Protein AF-A0A3C0Z2N9-F1 (afdb_monomer)

Foldseek 3Di:
DDDDDFDFCDLLNLLQVLCVVVVHDPVVSVVLSVQFDPDDPDALVNSCVVRVVNVVCCVVDPVSVVSSVSSNVRGGDTD

Sequence (79 aa):
AQIITFGTLGAKAAVRDVGRALAMSYGDVDRVAKMIPFKLNITLGEALTTSPELKETYEAEADVKTLIDTAQGLEGLTR

Mean predicted aligned error: 6.48 Å

Structure (mmCIF, N/CA/C/O backbone):
data_AF-A0A3C0Z2N9-F1
#
_entry.id   AF-A0A3C0Z2N9-F1
#
loop_
_atom_site.group_PDB
_atom_site.id
_atom_site.type_symbol
_atom_site.label_atom_id
_atom_site.label_alt_id
_atom_site.label_comp_id
_atom_site.label_asym_id
_atom_site.label_entity_id
_atom_site.label_seq_id
_atom_site.pdbx_PDB_ins_code
_atom_site.Cartn_x
_atom_site.Cartn_y
_atom_site.Cartn_z
_atom_site.occupancy
_atom_site.B_iso_or_equiv
_atom_site.auth_seq_id
_atom_site.auth_comp_id
_atom_site.auth_asym_id
_atom_site.auth_atom_id
_atom_site.pdbx_PDB_model_num
ATOM 1 N N . ALA A 1 1 ? 34.247 5.228 -6.135 1.00 46.19 1 ALA A N 1
ATOM 2 C CA . ALA A 1 1 ? 33.213 4.178 -6.187 1.00 46.19 1 ALA A CA 1
ATOM 3 C C . ALA A 1 1 ? 31.855 4.853 -6.056 1.00 46.19 1 ALA A C 1
ATOM 5 O O . ALA A 1 1 ? 31.670 5.591 -5.097 1.00 46.19 1 ALA A O 1
ATOM 6 N N . GLN A 1 2 ? 30.960 4.692 -7.030 1.00 55.22 2 GLN A N 1
ATOM 7 C CA . GLN A 1 2 ? 29.572 5.138 -6.892 1.00 55.22 2 GLN A CA 1
ATOM 8 C C . GLN A 1 2 ? 28.766 3.961 -6.345 1.00 55.22 2 GLN A C 1
ATOM 10 O O . GLN A 1 2 ? 28.792 2.876 -6.922 1.00 55.22 2 GLN A O 1
ATOM 15 N N . ILE A 1 3 ? 28.135 4.155 -5.189 1.00 59.84 3 ILE A N 1
ATOM 16 C CA . ILE A 1 3 ? 27.270 3.153 -4.567 1.00 59.84 3 ILE A CA 1
ATOM 17 C C . ILE A 1 3 ? 25.897 3.308 -5.215 1.00 59.84 3 ILE A C 1
ATOM 19 O O . ILE A 1 3 ? 25.264 4.352 -5.071 1.00 59.84 3 ILE A O 1
ATOM 23 N N . ILE A 1 4 ? 25.460 2.288 -5.949 1.00 54.12 4 ILE A N 1
ATOM 24 C CA . ILE A 1 4 ? 24.088 2.198 -6.446 1.00 54.12 4 ILE A CA 1
ATOM 25 C C . ILE A 1 4 ? 23.207 1.621 -5.332 1.00 54.12 4 ILE A C 1
ATOM 27 O O . ILE A 1 4 ? 23.539 0.594 -4.743 1.00 54.12 4 ILE A O 1
ATOM 31 N N . THR A 1 5 ? 22.104 2.293 -5.006 1.00 60.12 5 THR A N 1
ATOM 32 C CA . THR A 1 5 ? 21.100 1.784 -4.064 1.00 60.12 5 THR A CA 1
ATOM 33 C C . THR A 1 5 ? 19.933 1.206 -4.848 1.00 60.12 5 THR A C 1
ATOM 35 O O . THR A 1 5 ? 19.299 1.929 -5.614 1.00 60.12 5 THR A O 1
ATOM 38 N N . PHE A 1 6 ? 19.627 -0.072 -4.641 1.00 58.75 6 PHE A N 1
ATOM 39 C CA . PHE A 1 6 ? 18.390 -0.669 -5.137 1.00 58.75 6 PHE A CA 1
ATOM 40 C C . PHE A 1 6 ? 17.259 -0.285 -4.182 1.00 58.75 6 PHE A C 1
ATOM 42 O O . PHE A 1 6 ? 17.290 -0.639 -3.003 1.00 58.75 6 PHE A O 1
ATOM 49 N N . GLY A 1 7 ? 16.296 0.495 -4.671 1.00 58.12 7 GLY A N 1
ATOM 50 C CA . GLY A 1 7 ? 15.083 0.807 -3.925 1.00 58.12 7 GLY A CA 1
ATOM 51 C C . GLY A 1 7 ? 14.081 -0.321 -4.120 1.00 58.12 7 GLY A C 1
ATOM 52 O O . GLY A 1 7 ? 13.615 -0.545 -5.231 1.00 58.12 7 GLY A O 1
ATOM 53 N N . THR A 1 8 ? 13.736 -1.045 -3.060 1.00 62.53 8 THR A N 1
ATOM 54 C CA . THR A 1 8 ? 12.604 -1.974 -3.121 1.00 62.53 8 THR A CA 1
ATOM 55 C C . THR A 1 8 ? 11.302 -1.188 -3.261 1.00 62.53 8 THR A C 1
ATOM 57 O O . THR A 1 8 ? 11.176 -0.056 -2.778 1.00 62.53 8 THR A O 1
ATOM 60 N N . LEU A 1 9 ? 10.319 -1.772 -3.948 1.00 65.81 9 LEU A N 1
ATOM 61 C CA . LEU A 1 9 ? 8.995 -1.179 -4.079 1.00 65.81 9 LEU A CA 1
ATOM 62 C C . LEU A 1 9 ? 8.329 -1.133 -2.691 1.00 65.81 9 LEU A C 1
ATOM 64 O O . LEU A 1 9 ? 7.801 -2.132 -2.214 1.00 65.81 9 LEU A O 1
ATOM 68 N N . GLY A 1 10 ? 8.392 0.015 -2.011 1.00 74.00 10 GLY A N 1
ATOM 69 C CA . GLY A 1 10 ? 7.742 0.183 -0.710 1.00 74.00 10 GLY A CA 1
ATOM 70 C C . GLY A 1 10 ? 6.216 0.089 -0.824 1.00 74.00 10 GLY A C 1
ATOM 71 O O 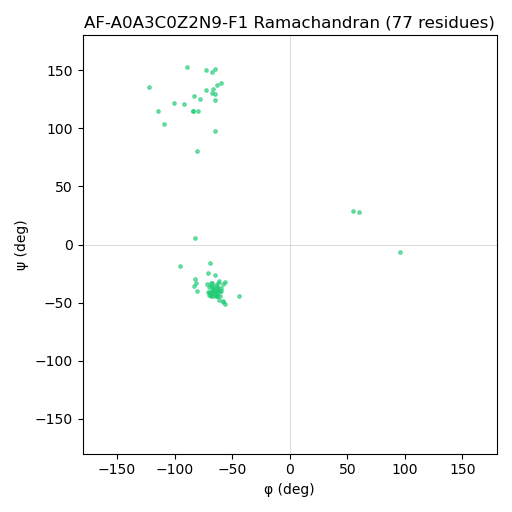. GLY A 1 10 ? 5.656 0.489 -1.846 1.00 74.00 10 GLY A O 1
ATOM 72 N N . ALA A 1 11 ? 5.537 -0.356 0.239 1.00 77.62 11 ALA A N 1
ATOM 73 C CA . ALA A 1 11 ? 4.083 -0.578 0.276 1.00 77.62 11 ALA A CA 1
ATOM 74 C C . ALA A 1 11 ? 3.253 0.558 -0.364 1.00 77.62 11 ALA A C 1
ATOM 76 O O . ALA A 1 11 ? 2.361 0.325 -1.177 1.00 77.62 11 ALA A O 1
ATOM 77 N N . LYS A 1 12 ? 3.589 1.825 -0.069 1.00 82.25 12 LYS A N 1
ATOM 78 C CA . LYS A 1 12 ? 2.894 2.996 -0.643 1.00 82.25 12 LYS A CA 1
ATOM 79 C C . LYS A 1 12 ? 3.132 3.175 -2.143 1.00 82.25 12 LYS A C 1
ATOM 81 O O . LYS A 1 12 ? 2.241 3.641 -2.849 1.00 82.25 12 LYS A O 1
ATOM 86 N N . ALA A 1 13 ? 4.331 2.854 -2.624 1.00 82.94 13 ALA A N 1
ATOM 87 C CA . ALA A 1 13 ? 4.652 2.914 -4.046 1.00 82.94 13 ALA A CA 1
ATOM 88 C C . ALA A 1 13 ? 3.934 1.791 -4.806 1.00 82.94 13 ALA A C 1
ATOM 90 O O . ALA A 1 13 ? 3.357 2.062 -5.856 1.00 82.94 13 ALA A O 1
ATOM 91 N N . ALA A 1 14 ? 3.883 0.584 -4.231 1.00 84.31 14 ALA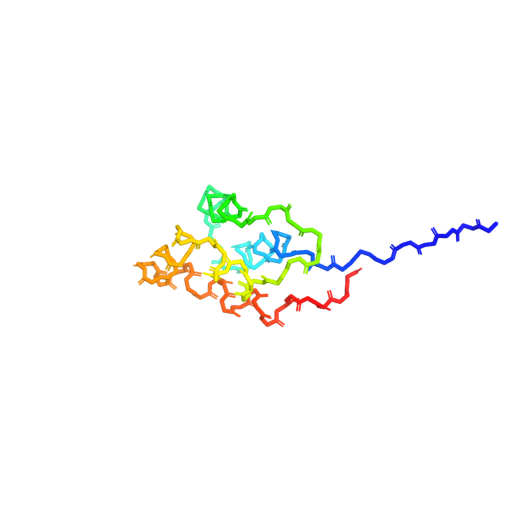 A N 1
ATOM 92 C CA . ALA A 1 14 ? 3.147 -0.552 -4.784 1.00 84.31 14 ALA A CA 1
ATOM 93 C C . ALA A 1 14 ? 1.656 -0.232 -4.958 1.00 84.31 14 ALA A C 1
ATOM 95 O O . ALA A 1 14 ? 1.117 -0.374 -6.052 1.00 84.31 14 ALA A O 1
ATOM 96 N N . VAL A 1 15 ? 1.016 0.314 -3.920 1.00 86.81 15 VAL A N 1
ATOM 97 C CA . VAL A 1 15 ? -0.394 0.738 -3.966 1.00 86.81 15 VAL A CA 1
ATOM 98 C C . VAL A 1 15 ? -0.651 1.795 -5.037 1.00 86.81 15 VAL A C 1
ATOM 100 O O . VAL A 1 15 ? -1.653 1.725 -5.746 1.00 86.81 15 VAL A O 1
ATOM 103 N N . ARG A 1 16 ? 0.264 2.754 -5.211 1.00 87.00 16 ARG A N 1
ATOM 104 C CA . ARG A 1 16 ? 0.141 3.786 -6.251 1.00 87.00 16 ARG A CA 1
ATOM 105 C C . ARG A 1 16 ? 0.309 3.229 -7.660 1.00 87.00 16 ARG A C 1
ATOM 107 O O . ARG A 1 16 ? -0.434 3.618 -8.559 1.00 87.00 16 ARG A O 1
ATOM 114 N N . ASP A 1 17 ? 1.272 2.336 -7.860 1.00 86.19 17 ASP A N 1
ATOM 115 C CA . ASP A 1 17 ? 1.517 1.722 -9.164 1.00 86.19 17 ASP A CA 1
ATOM 116 C C . ASP A 1 17 ? 0.379 0.777 -9.571 1.00 86.19 17 ASP A C 1
ATOM 118 O O . ASP A 1 17 ? -0.072 0.835 -10.716 1.00 86.19 17 ASP A O 1
ATOM 122 N N . VAL A 1 18 ? -0.146 -0.012 -8.632 1.00 86.94 18 VAL A N 1
ATOM 123 C CA . VAL A 1 18 ? -1.311 -0.877 -8.859 1.00 86.94 18 VAL A CA 1
ATOM 124 C C . VAL A 1 18 ? -2.583 -0.059 -9.058 1.00 86.94 18 VAL A C 1
ATOM 126 O O . VAL A 1 18 ? -3.322 -0.316 -10.002 1.00 86.94 18 VAL A O 1
ATOM 129 N N . GLY A 1 19 ? -2.820 0.975 -8.247 1.00 88.38 19 GLY A N 1
ATOM 130 C CA . GLY A 1 19 ? -3.976 1.855 -8.424 1.00 88.38 19 GLY A CA 1
ATOM 131 C C . GLY A 1 19 ? -3.993 2.543 -9.789 1.00 88.38 19 GLY A C 1
ATOM 132 O O . GLY A 1 19 ? -5.041 2.626 -10.427 1.00 88.38 19 GLY A O 1
ATOM 133 N N . ARG A 1 20 ? -2.819 2.941 -10.298 1.00 85.75 20 ARG A N 1
ATOM 134 C CA . ARG A 1 20 ? -2.682 3.441 -11.672 1.00 85.75 20 ARG A CA 1
ATOM 135 C C . ARG A 1 20 ? -2.990 2.358 -12.712 1.00 85.75 20 ARG A C 1
ATOM 137 O O . ARG A 1 20 ? -3.625 2.664 -13.716 1.00 85.75 20 ARG A O 1
ATOM 144 N N . ALA A 1 21 ? -2.549 1.119 -12.494 1.00 86.88 21 ALA A N 1
ATOM 145 C CA . ALA A 1 21 ? -2.809 -0.000 -13.404 1.00 86.88 21 ALA A CA 1
ATOM 146 C C . ALA A 1 21 ? -4.294 -0.404 -13.450 1.00 86.88 21 ALA A C 1
ATOM 148 O O . ALA A 1 21 ? -4.791 -0.773 -14.510 1.00 86.88 21 ALA A O 1
ATOM 149 N N . LEU A 1 22 ? -5.008 -0.275 -12.329 1.00 84.69 22 LEU A N 1
ATOM 150 C CA . LEU A 1 22 ? -6.446 -0.538 -12.208 1.00 84.69 22 LEU A CA 1
ATOM 151 C C . LEU A 1 22 ? -7.328 0.639 -12.666 1.00 84.69 22 LEU A C 1
ATOM 153 O O . LEU A 1 22 ? -8.544 0.580 -12.517 1.00 84.69 22 LEU A O 1
ATOM 157 N N . ALA A 1 23 ? -6.734 1.707 -13.214 1.00 85.56 23 ALA A N 1
ATOM 158 C CA . ALA A 1 23 ? -7.428 2.931 -13.624 1.00 85.56 23 ALA A CA 1
ATOM 159 C C . ALA A 1 23 ? -8.272 3.584 -12.506 1.00 85.56 23 ALA A C 1
ATOM 161 O O . ALA A 1 23 ? -9.259 4.267 -12.782 1.00 85.56 23 ALA A O 1
ATOM 162 N N . MET A 1 24 ? -7.871 3.405 -11.242 1.00 85.12 24 MET A N 1
ATOM 163 C CA . MET A 1 24 ? -8.518 4.056 -10.104 1.00 85.12 24 MET A CA 1
ATOM 164 C C . MET A 1 24 ? -8.178 5.548 -10.061 1.00 85.12 24 MET A C 1
ATOM 166 O O . MET A 1 24 ? -7.090 5.978 -10.460 1.00 85.12 24 MET A O 1
ATOM 170 N N . SER A 1 25 ? -9.098 6.352 -9.527 1.00 87.56 25 SER A N 1
ATOM 171 C CA . SER A 1 25 ? -8.862 7.782 -9.346 1.00 87.56 25 SER A CA 1
ATOM 172 C C . SER A 1 25 ? -7.710 8.026 -8.375 1.00 87.56 25 SER A C 1
ATOM 174 O O . SER A 1 25 ? -7.626 7.431 -7.301 1.00 87.56 25 SER A O 1
ATOM 176 N N . TYR A 1 26 ? -6.841 8.977 -8.721 1.00 82.38 26 TYR A N 1
ATOM 177 C CA . TYR A 1 26 ? -5.673 9.332 -7.908 1.00 82.38 26 TYR A CA 1
ATOM 178 C C . TYR A 1 26 ? -6.040 9.728 -6.468 1.00 82.38 26 TYR A C 1
ATOM 180 O O . TYR A 1 26 ? -5.268 9.474 -5.546 1.00 82.38 26 TYR A O 1
ATOM 188 N N . GLY A 1 27 ? -7.217 10.336 -6.274 1.00 85.75 27 GLY A N 1
ATOM 189 C CA . GLY A 1 27 ? -7.730 10.713 -4.955 1.00 85.75 27 GLY A CA 1
ATOM 190 C C . GLY A 1 27 ? -8.023 9.508 -4.061 1.00 85.75 27 GLY A C 1
ATOM 191 O O . GLY A 1 27 ? -7.634 9.511 -2.893 1.00 85.75 27 GLY A O 1
ATOM 192 N N . ASP A 1 28 ? -8.625 8.458 -4.618 1.00 84.62 28 ASP A N 1
ATOM 193 C CA . ASP A 1 28 ? -8.955 7.239 -3.875 1.00 84.62 28 ASP A CA 1
ATOM 194 C C . ASP A 1 28 ? -7.689 6.466 -3.512 1.00 84.62 28 ASP A C 1
ATOM 196 O O . ASP A 1 28 ? -7.492 6.072 -2.363 1.00 84.62 28 ASP A O 1
ATOM 200 N N . VAL A 1 29 ? -6.766 6.345 -4.467 1.00 87.06 29 VAL A N 1
ATOM 201 C CA . VAL A 1 29 ? -5.472 5.688 -4.250 1.00 87.06 29 VAL A CA 1
ATOM 202 C C . VAL A 1 29 ? -4.637 6.435 -3.204 1.00 87.06 29 VAL A C 1
ATOM 204 O O . VAL A 1 29 ? -3.999 5.806 -2.360 1.00 87.06 29 VAL A O 1
ATOM 207 N N . ASP A 1 30 ? -4.643 7.773 -3.208 1.00 87.31 30 ASP A N 1
ATOM 208 C CA . ASP A 1 30 ? -3.921 8.566 -2.206 1.00 87.31 30 ASP A CA 1
ATOM 209 C C . ASP A 1 30 ? -4.563 8.478 -0.813 1.00 87.31 30 ASP A C 1
ATOM 211 O O . ASP A 1 30 ? -3.840 8.399 0.184 1.00 87.31 30 ASP A O 1
ATOM 215 N N . ARG A 1 31 ? -5.901 8.417 -0.733 1.00 87.12 31 ARG A N 1
ATOM 216 C CA . ARG A 1 31 ? -6.628 8.150 0.519 1.00 87.12 31 ARG A CA 1
ATOM 217 C C . ARG A 1 31 ? -6.189 6.813 1.116 1.00 87.12 31 ARG A C 1
ATOM 219 O O . ARG A 1 31 ? -5.793 6.776 2.280 1.00 87.12 31 ARG A O 1
ATOM 226 N N . VAL A 1 32 ? -6.159 5.749 0.312 1.00 84.81 32 VAL A N 1
ATOM 227 C CA . VAL A 1 32 ? -5.694 4.420 0.746 1.00 84.81 32 VAL A CA 1
ATOM 228 C C . VAL A 1 32 ? -4.214 4.437 1.138 1.00 84.81 32 VAL A C 1
ATOM 230 O O . VAL A 1 32 ? -3.843 3.940 2.199 1.00 84.81 32 VAL A O 1
ATOM 233 N N . ALA A 1 33 ? -3.352 5.087 0.353 1.00 84.44 33 ALA A N 1
ATOM 234 C CA . ALA A 1 33 ? -1.919 5.167 0.642 1.00 84.44 33 ALA A CA 1
ATOM 235 C C . ALA A 1 33 ? -1.584 5.952 1.930 1.00 84.44 33 ALA A C 1
ATOM 237 O O . ALA A 1 33 ? -0.537 5.718 2.551 1.00 84.44 33 ALA A O 1
ATOM 238 N N . LYS A 1 34 ? -2.441 6.892 2.346 1.00 86.06 34 LYS A N 1
ATOM 239 C CA . LYS A 1 34 ? -2.303 7.630 3.614 1.00 86.06 34 LYS A CA 1
ATOM 240 C C . LYS A 1 34 ? -2.606 6.766 4.835 1.00 86.06 34 LYS A C 1
ATOM 242 O O . LYS A 1 34 ? -1.909 6.920 5.832 1.00 86.06 34 LYS A O 1
ATOM 247 N N . MET A 1 35 ? -3.548 5.829 4.722 1.00 83.81 35 MET A N 1
ATOM 248 C CA . MET A 1 35 ? -3.909 4.889 5.795 1.00 83.81 35 MET A CA 1
ATOM 249 C C . MET A 1 35 ? -2.807 3.858 6.099 1.00 83.81 35 MET A C 1
ATOM 251 O O . MET A 1 35 ? -2.819 3.224 7.154 1.00 83.81 35 MET A O 1
ATOM 255 N N . ILE A 1 36 ? -1.828 3.703 5.199 1.00 83.38 36 ILE A N 1
ATOM 256 C CA . ILE A 1 36 ? -0.663 2.832 5.397 1.00 83.38 36 ILE A CA 1
ATOM 257 C C . ILE A 1 36 ? 0.351 3.518 6.331 1.00 83.38 36 ILE A C 1
ATOM 259 O O . ILE A 1 36 ? 0.818 4.623 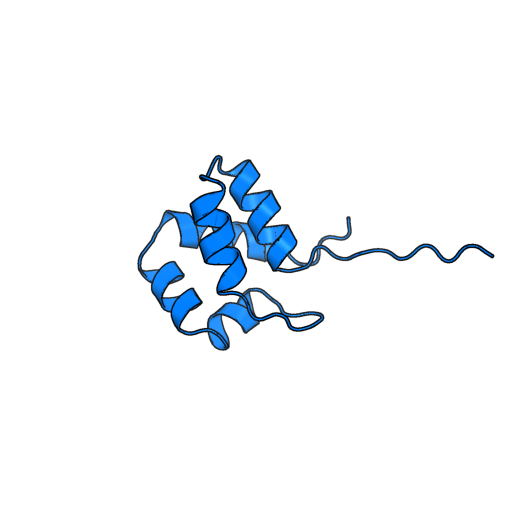6.012 1.00 83.38 36 ILE A O 1
ATOM 263 N N . PRO A 1 37 ? 0.772 2.871 7.436 1.00 79.88 37 PRO A N 1
ATOM 264 C CA . PRO A 1 37 ? 1.776 3.425 8.339 1.00 79.88 37 PRO A CA 1
ATOM 265 C C . PRO A 1 37 ? 3.107 3.696 7.625 1.00 79.88 37 PRO A C 1
ATOM 267 O O . PRO A 1 37 ? 3.580 2.890 6.824 1.00 79.88 37 PRO A O 1
ATOM 270 N N . PHE A 1 38 ? 3.755 4.822 7.933 1.00 71.75 38 PHE A N 1
ATOM 271 C CA . PHE A 1 38 ? 5.1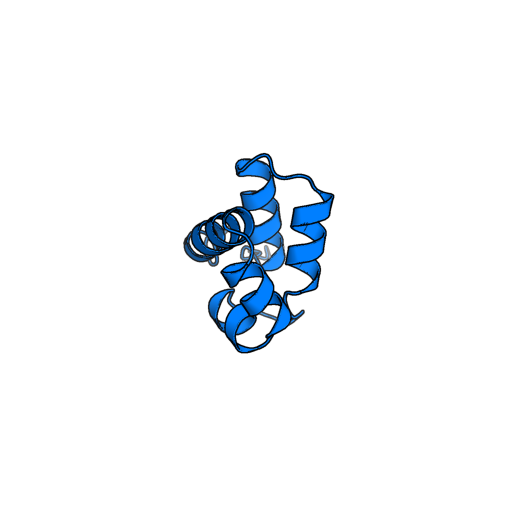11 5.119 7.456 1.00 71.75 38 PHE A CA 1
ATOM 272 C C . PHE A 1 38 ? 6.139 4.388 8.331 1.00 71.75 38 PHE A C 1
ATOM 274 O O . PHE A 1 38 ? 6.725 4.962 9.245 1.00 71.75 38 PHE A O 1
ATOM 281 N N . LYS A 1 39 ? 6.343 3.097 8.067 1.00 72.62 39 LYS A N 1
ATOM 282 C CA . LYS A 1 39 ? 7.390 2.296 8.709 1.00 72.62 39 LYS A CA 1
ATOM 283 C C . LYS A 1 39 ? 8.312 1.716 7.637 1.00 72.62 39 L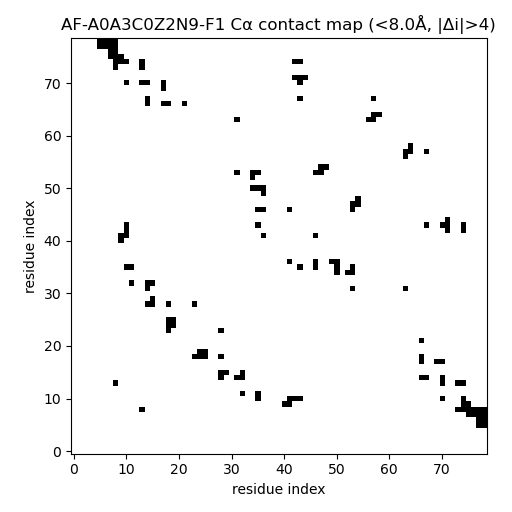YS A C 1
ATOM 285 O O . LYS A 1 39 ? 7.858 1.270 6.586 1.00 72.62 39 LYS A O 1
ATOM 290 N N . LEU A 1 40 ? 9.620 1.785 7.885 1.00 67.19 40 LEU A N 1
ATOM 291 C CA . LEU A 1 40 ? 10.633 1.253 6.975 1.00 67.19 40 LEU A CA 1
ATOM 292 C C . LEU A 1 40 ? 10.467 -0.275 6.892 1.00 67.19 40 LEU A C 1
ATOM 294 O O . LEU A 1 40 ? 10.392 -0.921 7.935 1.00 67.19 40 LEU A O 1
ATOM 298 N N . ASN A 1 41 ? 10.393 -0.829 5.677 1.00 67.94 41 ASN A N 1
ATOM 299 C CA . ASN A 1 41 ? 10.103 -2.249 5.408 1.00 67.94 41 ASN A CA 1
ATOM 300 C C . ASN A 1 41 ? 8.743 -2.754 5.921 1.00 67.94 41 ASN A C 1
ATOM 302 O O . ASN A 1 41 ? 8.616 -3.935 6.227 1.00 67.94 41 ASN A O 1
ATOM 306 N N . ILE A 1 42 ? 7.730 -1.888 6.030 1.00 76.69 42 ILE A N 1
ATOM 307 C CA . ILE A 1 42 ? 6.373 -2.371 6.302 1.00 76.69 42 ILE A CA 1
ATOM 308 C C . ILE A 1 42 ? 5.854 -3.178 5.118 1.00 76.69 42 ILE A C 1
ATOM 310 O O . ILE A 1 42 ? 5.973 -2.731 3.977 1.00 76.69 42 ILE A O 1
ATOM 314 N N . THR A 1 43 ? 5.267 -4.331 5.419 1.00 80.88 43 THR A N 1
ATOM 315 C CA . THR A 1 43 ? 4.498 -5.110 4.450 1.00 80.88 43 THR A CA 1
ATOM 316 C C . THR A 1 43 ? 3.026 -4.686 4.453 1.00 80.88 43 THR A C 1
ATOM 318 O O . THR A 1 43 ? 2.495 -4.254 5.478 1.00 80.88 43 THR A O 1
ATOM 321 N N . LEU A 1 44 ? 2.315 -4.841 3.341 1.00 80.81 44 LEU A N 1
ATOM 322 C CA . LEU A 1 44 ? 0.872 -4.611 3.230 1.00 80.81 44 LEU A CA 1
ATOM 323 C C . LEU A 1 44 ? 0.082 -5.491 4.208 1.00 80.81 44 LEU A C 1
ATOM 325 O O . LEU A 1 44 ? -0.912 -5.041 4.775 1.00 80.81 44 LEU A O 1
ATOM 329 N N . GLY A 1 45 ? 0.555 -6.715 4.472 1.00 80.62 45 GLY A N 1
ATOM 330 C CA . GLY A 1 45 ? -0.018 -7.591 5.501 1.00 80.62 45 GLY A CA 1
ATOM 331 C C . GLY A 1 45 ? 0.127 -7.027 6.921 1.00 80.62 45 GLY A C 1
ATOM 332 O O . GLY A 1 45 ? -0.835 -7.007 7.694 1.00 80.62 45 GLY A O 1
ATOM 333 N N . GLU A 1 46 ? 1.304 -6.497 7.264 1.00 82.06 46 GLU A N 1
ATOM 334 C CA . GLU A 1 46 ? 1.500 -5.799 8.540 1.00 82.06 46 GLU A CA 1
ATOM 335 C C . GLU A 1 46 ? 0.703 -4.493 8.606 1.00 82.06 46 GLU A C 1
ATOM 337 O O . GLU A 1 46 ? 0.165 -4.161 9.663 1.00 82.06 46 GLU A O 1
ATOM 342 N N . ALA A 1 47 ? 0.579 -3.763 7.495 1.00 83.19 47 ALA A N 1
ATOM 343 C CA . ALA A 1 47 ? -0.206 -2.535 7.422 1.00 83.19 47 ALA A CA 1
ATOM 344 C C . ALA A 1 47 ? -1.696 -2.791 7.698 1.00 83.19 47 ALA A C 1
ATOM 346 O O . ALA A 1 47 ? -2.288 -2.040 8.470 1.00 83.19 47 ALA A O 1
ATOM 347 N N . LEU A 1 48 ? -2.269 -3.874 7.156 1.00 83.44 48 LEU A N 1
ATOM 348 C CA . LEU A 1 48 ? -3.644 -4.320 7.442 1.00 83.44 48 LEU A CA 1
ATOM 349 C C . LEU A 1 48 ? -3.857 -4.698 8.912 1.00 83.44 48 LEU A C 1
ATOM 351 O O . LEU A 1 48 ? -4.943 -4.506 9.451 1.00 83.44 48 LEU A O 1
ATOM 355 N N . THR A 1 49 ? -2.829 -5.235 9.569 1.00 82.81 49 THR A N 1
ATOM 356 C CA . THR A 1 49 ? -2.911 -5.623 10.986 1.00 82.81 49 THR A CA 1
ATOM 357 C C . THR A 1 49 ? -2.716 -4.423 11.916 1.00 82.81 49 THR A C 1
ATOM 359 O O . THR A 1 49 ? -3.302 -4.360 12.993 1.00 82.81 49 THR A O 1
ATOM 362 N N . THR A 1 50 ? -1.890 -3.460 11.502 1.00 83.50 50 THR A N 1
ATOM 363 C CA . THR A 1 50 ? -1.530 -2.278 12.300 1.00 83.50 50 THR A CA 1
ATOM 364 C C . THR A 1 50 ? -2.575 -1.168 12.187 1.00 83.50 50 THR A C 1
ATOM 366 O O . THR A 1 50 ? -2.802 -0.446 13.154 1.00 83.50 50 THR A O 1
ATOM 369 N N . SER A 1 51 ? -3.188 -1.008 11.011 1.00 82.19 51 SER A N 1
ATOM 370 C CA . SER A 1 51 ? -4.133 0.069 10.713 1.00 82.19 51 SER A CA 1
ATOM 371 C C . SER A 1 51 ? -5.562 -0.479 10.600 1.00 82.19 51 SER A C 1
ATOM 373 O O . SER A 1 51 ? -5.903 -1.080 9.577 1.00 82.19 51 SER A O 1
ATOM 375 N N . PRO A 1 52 ? -6.417 -0.283 11.623 1.00 83.81 52 PRO A N 1
ATOM 376 C CA . PRO A 1 52 ? -7.808 -0.726 11.570 1.00 83.81 52 PRO A CA 1
ATOM 377 C C . PRO A 1 52 ? -8.608 -0.003 10.476 1.00 83.81 52 PRO A C 1
ATOM 379 O O . PRO A 1 52 ? -9.398 -0.653 9.802 1.00 83.81 52 PRO A O 1
ATOM 382 N N . GLU A 1 53 ? -8.330 1.279 10.203 1.00 85.25 53 GLU A N 1
ATOM 383 C CA . GLU A 1 53 ? -8.977 2.028 9.108 1.00 85.25 53 GLU A CA 1
ATOM 384 C C . GLU A 1 53 ? -8.705 1.400 7.733 1.00 85.25 53 GLU A C 1
ATOM 386 O O . GLU A 1 53 ? -9.593 1.317 6.879 1.00 85.25 53 GLU A O 1
ATOM 391 N N . LEU A 1 54 ? -7.472 0.922 7.512 1.00 84.00 54 LEU A N 1
ATOM 392 C CA . LEU A 1 54 ? -7.108 0.239 6.272 1.00 84.00 54 LEU A CA 1
ATOM 393 C C . LEU A 1 54 ? -7.895 -1.069 6.132 1.00 84.00 54 LEU A C 1
ATOM 395 O O . LEU A 1 54 ? -8.366 -1.383 5.041 1.00 84.00 54 LEU A O 1
ATOM 399 N N . LYS A 1 55 ? -8.061 -1.810 7.234 1.00 86.31 55 LYS A N 1
ATOM 400 C CA . LYS A 1 55 ? -8.834 -3.053 7.258 1.00 86.31 55 LYS A CA 1
ATOM 401 C C . LYS A 1 55 ? -10.324 -2.806 7.015 1.00 86.31 55 LYS A C 1
ATOM 403 O O . LYS A 1 55 ? -10.913 -3.507 6.202 1.00 86.31 55 LYS A O 1
ATOM 408 N N . GLU A 1 56 ? -10.914 -1.797 7.650 1.00 88.38 56 GLU A N 1
ATOM 409 C CA . GLU A 1 56 ? -12.316 -1.431 7.417 1.00 88.38 56 GLU A CA 1
ATOM 410 C C . GLU A 1 56 ? -12.551 -1.037 5.959 1.00 88.38 56 GLU A C 1
ATOM 412 O O . GLU A 1 56 ? -13.492 -1.518 5.337 1.00 88.38 56 GLU A O 1
ATOM 417 N N . THR A 1 57 ? -11.660 -0.232 5.372 1.00 86.06 57 THR A N 1
ATOM 418 C CA . THR A 1 57 ? -11.777 0.156 3.956 1.00 86.06 57 THR A CA 1
ATOM 419 C C . THR A 1 57 ? -11.583 -1.046 3.025 1.00 86.06 57 THR A C 1
ATOM 421 O O . THR A 1 57 ? -12.284 -1.176 2.025 1.00 86.06 57 THR A O 1
ATOM 424 N N . TYR A 1 58 ? -10.662 -1.951 3.367 1.00 87.38 58 TYR A N 1
ATOM 425 C CA . TYR A 1 58 ? -10.436 -3.204 2.644 1.00 87.38 58 TYR A CA 1
ATOM 426 C C . TYR A 1 58 ? -11.659 -4.135 2.673 1.00 87.38 58 TYR A C 1
ATOM 428 O O . TYR A 1 58 ? -11.936 -4.815 1.688 1.00 87.38 58 TYR A O 1
ATOM 436 N N . GLU A 1 59 ? -12.398 -4.179 3.784 1.00 86.44 59 GLU A N 1
ATOM 437 C CA . GLU A 1 59 ? -13.616 -4.987 3.912 1.00 86.44 59 GLU A CA 1
ATOM 438 C C . GLU A 1 59 ? -14.853 -4.293 3.315 1.00 86.44 59 GLU A C 1
ATOM 440 O O . GLU A 1 59 ? -15.747 -4.975 2.813 1.00 86.44 59 GLU A O 1
ATOM 445 N N . ALA A 1 60 ? -14.898 -2.958 3.329 1.00 88.94 60 ALA A N 1
ATOM 446 C CA . ALA A 1 60 ? -16.020 -2.171 2.822 1.00 88.94 60 ALA A CA 1
ATOM 447 C C . ALA A 1 60 ? -16.015 -2.010 1.292 1.00 88.94 60 ALA A C 1
ATOM 449 O O . ALA A 1 60 ? -17.076 -2.065 0.669 1.00 88.94 60 ALA A O 1
ATOM 450 N N . GLU A 1 61 ? -14.846 -1.808 0.676 1.00 88.00 61 GLU A N 1
ATOM 451 C CA . GLU A 1 61 ? -14.726 -1.474 -0.747 1.00 88.00 61 GLU A CA 1
ATOM 452 C C . GLU A 1 61 ? -14.035 -2.595 -1.537 1.00 88.00 61 GLU A C 1
ATOM 454 O O . GLU A 1 61 ? -12.841 -2.863 -1.382 1.00 88.00 61 GLU A O 1
ATOM 459 N N . ALA A 1 62 ? -14.776 -3.226 -2.453 1.00 86.00 62 ALA A N 1
ATOM 460 C CA . ALA A 1 62 ? -14.257 -4.305 -3.300 1.00 86.00 62 ALA A CA 1
ATOM 461 C C . ALA A 1 62 ? -13.095 -3.857 -4.213 1.00 86.00 62 ALA A C 1
ATOM 463 O O . ALA A 1 62 ? -12.181 -4.639 -4.493 1.00 86.00 62 ALA A O 1
ATOM 464 N N . ASP A 1 63 ? -13.095 -2.592 -4.634 1.00 85.31 63 ASP A N 1
ATOM 465 C CA . ASP A 1 63 ? -12.025 -2.017 -5.455 1.00 85.31 63 ASP A CA 1
ATOM 466 C C . ASP A 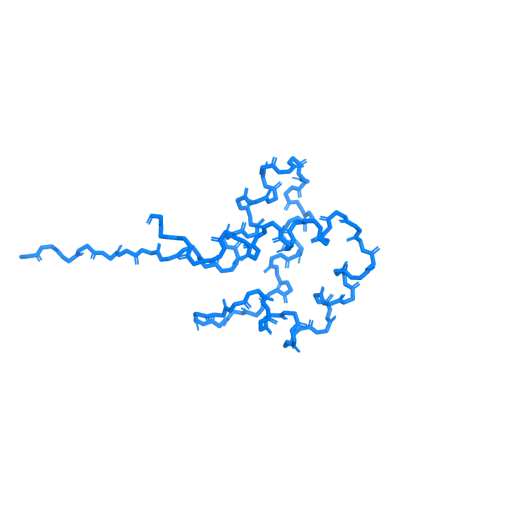1 63 ? -10.720 -1.896 -4.657 1.00 85.31 63 ASP A C 1
ATOM 468 O O . ASP A 1 63 ? -9.653 -2.294 -5.128 1.00 85.31 63 ASP A O 1
ATOM 472 N N . VAL A 1 64 ? -10.806 -1.431 -3.405 1.00 85.94 64 VAL A N 1
ATOM 473 C CA . VAL A 1 64 ? -9.654 -1.329 -2.494 1.00 85.94 64 VAL A CA 1
ATOM 474 C C . VAL A 1 64 ? -9.127 -2.712 -2.135 1.00 85.94 64 VAL A C 1
ATOM 476 O O . VAL A 1 64 ? -7.913 -2.915 -2.098 1.00 85.94 64 VAL A O 1
ATOM 479 N N . LYS A 1 65 ? -10.021 -3.686 -1.943 1.00 88.62 65 LYS A N 1
ATOM 480 C CA . LYS A 1 65 ? -9.642 -5.085 -1.748 1.00 88.62 65 LYS A CA 1
ATOM 481 C C . LYS A 1 65 ? -8.792 -5.610 -2.901 1.00 88.62 65 LYS A C 1
ATOM 483 O O . LYS A 1 65 ? -7.707 -6.136 -2.666 1.00 88.62 65 LYS A O 1
ATOM 488 N N . THR A 1 66 ? -9.263 -5.423 -4.132 1.00 87.31 66 THR A N 1
ATOM 489 C CA . THR A 1 66 ? -8.563 -5.862 -5.349 1.00 87.31 66 THR A CA 1
ATOM 490 C C . THR A 1 66 ? -7.219 -5.151 -5.505 1.00 87.31 66 THR A C 1
ATOM 492 O O . THR A 1 66 ? -6.216 -5.776 -5.859 1.00 87.31 66 THR A O 1
ATOM 495 N N . LEU A 1 67 ? -7.171 -3.856 -5.183 1.00 86.44 67 LEU A N 1
ATOM 496 C CA . LEU A 1 67 ? -5.943 -3.070 -5.185 1.00 86.44 67 LEU A CA 1
ATOM 497 C C . LEU A 1 67 ? -4.917 -3.606 -4.182 1.00 86.44 67 LEU A C 1
ATOM 499 O O . LEU A 1 67 ? -3.753 -3.771 -4.541 1.00 86.44 67 LEU A O 1
ATOM 503 N N . ILE A 1 68 ? -5.327 -3.878 -2.940 1.00 86.69 68 ILE A N 1
ATOM 504 C CA . ILE A 1 68 ? -4.416 -4.340 -1.887 1.00 86.69 68 ILE A CA 1
ATOM 505 C C . ILE A 1 68 ? -3.934 -5.761 -2.175 1.00 86.69 68 ILE A C 1
ATOM 507 O O . ILE A 1 68 ? -2.745 -6.014 -2.029 1.00 86.69 68 ILE A O 1
ATOM 511 N N . ASP A 1 69 ? -4.808 -6.651 -2.641 1.00 88.00 69 ASP A N 1
ATOM 512 C CA . ASP A 1 69 ? -4.453 -8.034 -2.985 1.00 88.00 69 ASP A CA 1
ATOM 513 C C . ASP A 1 69 ? -3.443 -8.081 -4.148 1.00 88.00 69 ASP A C 1
ATOM 515 O O . ASP A 1 69 ? -2.398 -8.730 -4.083 1.00 88.00 69 ASP A O 1
ATOM 519 N N . THR A 1 70 ? -3.677 -7.265 -5.181 1.00 86.56 70 THR A N 1
ATOM 520 C CA . THR A 1 70 ? -2.737 -7.125 -6.303 1.00 86.56 70 THR A CA 1
ATOM 521 C C . THR A 1 70 ? -1.419 -6.483 -5.853 1.00 86.56 70 THR A C 1
ATOM 523 O O . THR A 1 70 ? -0.341 -6.902 -6.277 1.00 86.56 70 THR A O 1
ATOM 526 N N . ALA A 1 71 ? -1.474 -5.482 -4.969 1.00 84.94 71 ALA A N 1
ATOM 527 C CA . ALA A 1 71 ? -0.283 -4.840 -4.421 1.00 84.94 71 ALA A CA 1
ATOM 528 C C . ALA A 1 71 ? 0.513 -5.770 -3.494 1.00 84.94 71 ALA A C 1
ATOM 530 O O . ALA A 1 71 ? 1.738 -5.703 -3.515 1.00 84.94 71 ALA A O 1
ATOM 531 N N . GLN A 1 72 ? -0.137 -6.667 -2.747 1.00 84.00 72 GLN A N 1
ATOM 532 C CA . GLN A 1 72 ? 0.523 -7.689 -1.926 1.00 84.00 72 GLN A CA 1
ATOM 533 C C . GLN A 1 72 ? 1.346 -8.654 -2.782 1.00 84.00 72 GLN A C 1
ATOM 535 O O . GLN A 1 72 ? 2.441 -9.036 -2.382 1.00 84.00 72 GLN A O 1
ATOM 540 N N . GLY A 1 73 ? 0.862 -9.005 -3.977 1.00 77.38 73 GLY A N 1
ATOM 541 C CA . GLY A 1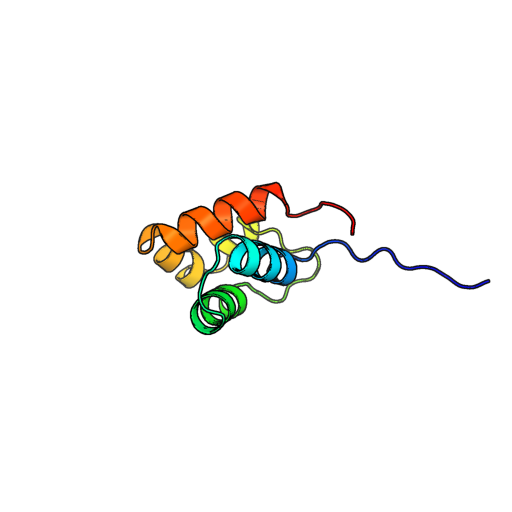 73 ? 1.621 -9.818 -4.931 1.00 77.38 73 GLY A CA 1
ATOM 542 C C . GLY A 1 73 ? 2.812 -9.092 -5.573 1.00 77.38 73 GLY A C 1
ATOM 543 O O . GLY A 1 73 ? 3.755 -9.745 -6.017 1.00 77.38 73 GLY A O 1
ATOM 544 N N . LEU A 1 74 ? 2.784 -7.755 -5.632 1.00 74.62 74 LEU A N 1
ATOM 545 C CA . LEU A 1 74 ? 3.869 -6.931 -6.185 1.00 74.62 74 LEU A CA 1
ATOM 546 C C . LEU A 1 74 ? 4.855 -6.402 -5.133 1.00 74.62 74 LEU A C 1
ATOM 548 O O . LEU A 1 74 ? 5.957 -5.970 -5.482 1.00 74.62 74 LEU A O 1
ATOM 552 N N . GLU A 1 75 ? 4.471 -6.388 -3.861 1.00 69.62 75 GLU A N 1
ATOM 553 C CA . GLU A 1 75 ? 5.305 -5.913 -2.766 1.00 69.62 75 GLU A CA 1
ATOM 554 C C . GLU A 1 75 ? 6.537 -6.811 -2.594 1.00 69.62 75 GLU A C 1
ATOM 556 O O . GLU A 1 75 ? 6.439 -8.024 -2.436 1.00 69.62 75 GLU A O 1
ATOM 561 N N . GLY A 1 76 ? 7.726 -6.204 -2.639 1.00 61.56 76 GLY A N 1
ATOM 562 C CA . GLY A 1 76 ? 9.000 -6.925 -2.551 1.00 61.56 76 GLY A CA 1
ATOM 563 C C . GLY A 1 76 ? 9.650 -7.255 -3.897 1.00 61.56 76 GLY A C 1
ATOM 564 O O . GLY A 1 76 ? 10.810 -7.669 -3.913 1.00 61.56 76 GLY A O 1
ATOM 565 N N . LEU A 1 77 ? 8.982 -6.993 -5.028 1.00 62.00 77 LEU A N 1
ATOM 566 C CA . LEU A 1 77 ? 9.657 -6.998 -6.325 1.00 62.00 77 LEU A CA 1
ATOM 567 C C . LEU A 1 77 ? 10.652 -5.831 -6.394 1.00 62.00 77 LEU A C 1
ATOM 569 O O . LEU A 1 77 ? 10.347 -4.683 -6.055 1.00 62.00 77 LEU A O 1
ATOM 573 N N . THR A 1 78 ? 11.882 -6.145 -6.794 1.00 49.44 78 THR A N 1
A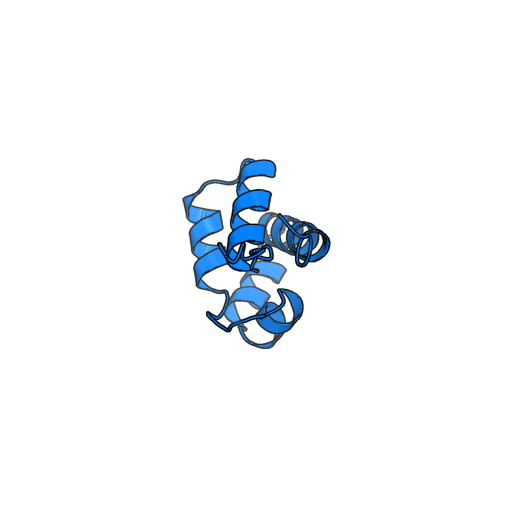TOM 574 C CA . THR A 1 78 ? 12.949 -5.156 -6.973 1.00 49.44 78 THR A CA 1
ATOM 575 C C . THR A 1 78 ? 12.661 -4.336 -8.231 1.00 49.44 78 THR A C 1
ATOM 577 O O . THR A 1 78 ? 12.345 -4.916 -9.271 1.00 49.44 78 THR A O 1
ATOM 580 N N . ARG A 1 79 ? 12.761 -3.005 -8.139 1.00 54.28 79 ARG A N 1
ATOM 581 C CA . ARG A 1 79 ? 12.594 -2.075 -9.263 1.00 54.28 7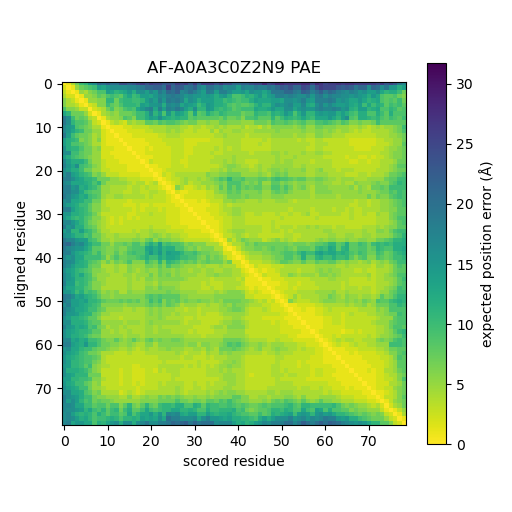9 ARG A CA 1
ATOM 582 C C . ARG A 1 79 ? 13.887 -1.321 -9.539 1.00 54.28 79 ARG A C 1
ATOM 584 O O . ARG A 1 79 ? 14.602 -1.010 -8.561 1.00 54.28 79 ARG A O 1
#

Solvent-accessible surface area (backbone atoms only — not comparable to full-atom values): 4571 Å² total; per-residue (Å²): 136,85,85,84,79,81,53,62,39,45,47,58,55,26,40,48,55,40,26,57,72,71,70,49,57,68,69,61,42,48,55,56,44,63,48,44,73,95,52,91,88,49,46,60,71,55,30,46,72,72,22,63,69,42,38,52,45,37,74,71,32,70,66,52,32,53,38,50,56,55,18,54,75,49,46,71,48,79,97

pLDDT: mean 79.09, std 10.83, range [46.19, 88.94]

Radius of gyration: 12.94 Å; Cα contacts (8 Å, |Δi|>4): 81; chains: 1; bounding box: 49×20×26 Å

Nearest PDB structures (foldseek):
  4jom-assembly1_A  TM=9.342E-01  e=7.269E-07  Escherichia coli K-12
  5fkv-assembly1_A  TM=9.313E-01  e=8.249E-07  Escherichia coli K-12
  5fkw-assembly1_A  TM=9.512E-01  e=2.269E-06  Escherichia coli K-12
  5fku-assembly1_A  TM=9.262E-01  e=1.419E-05  Escherichia coli K-12
  2hpi-assembly1_A  TM=8.707E-01  e=7.155E-04  Thermus aquaticus

Secondary structure (DSSP, 8-state):
-------B--HHHHHHHHHHHTT--HHHHHHHHHHS---TT--HHHHHHH-HHHHHHHHH-HHHHHHHHHHHHHTT-B-